Protein AF-A0A1I8CA38-F1 (afdb_monomer)

Foldseek 3Di:
DDDDPLRVVVVPQPPDLPPDLALVVLLVQLCCCLCPVVVDDPVPDDLQSSLVSNVVSLVVSVVSVVVVVVSVCVVVVDDDDDDDDQAAFPFQDNVVSCVVSVNVVSNQVSQVVVVHHVVSSSVSDDGPPRDDDDVNVVVVVPDD

Mean predicted aligned error: 10.56 Å

pLDDT: mean 76.64, std 16.86, range [32.19, 93.69]

Radius of gyration: 18.25 Å; Cα contacts (8 Å, |Δi|>4): 114; chains: 1; bounding box: 44×50×43 Å

Structure (mmCIF, N/CA/C/O backbone):
data_AF-A0A1I8CA38-F1
#
_entry.id   AF-A0A1I8CA38-F1
#
loop_
_atom_site.group_PDB
_atom_site.id
_atom_site.type_symbol
_atom_site.label_atom_id
_atom_site.label_alt_id
_atom_site.label_comp_id
_atom_site.label_asym_id
_atom_site.label_entity_id
_atom_site.label_seq_id
_atom_site.pdbx_PDB_ins_code
_atom_site.Cartn_x
_atom_site.Cartn_y
_atom_site.Cartn_z
_atom_site.occupancy
_atom_site.B_iso_or_equiv
_atom_site.auth_seq_id
_atom_site.auth_comp_id
_atom_site.auth_asym_id
_atom_site.auth_atom_id
_atom_site.pdbx_PDB_model_num
ATOM 1 N N . MET A 1 1 ? -28.090 -24.564 15.818 1.00 45.59 1 MET A N 1
ATOM 2 C CA . MET A 1 1 ? -28.044 -23.295 16.574 1.00 45.59 1 MET A CA 1
ATOM 3 C C . MET A 1 1 ? -27.679 -22.211 15.570 1.00 45.59 1 MET A C 1
ATOM 5 O O . MET A 1 1 ? -26.607 -22.306 14.987 1.00 45.59 1 MET A O 1
ATOM 9 N N . MET A 1 2 ? -28.601 -21.305 15.222 1.00 49.69 2 MET A N 1
ATOM 10 C CA . MET A 1 2 ? -28.280 -20.214 14.291 1.00 49.69 2 MET A CA 1
ATOM 11 C C . MET A 1 2 ? -27.305 -19.266 14.991 1.00 49.69 2 MET A C 1
ATOM 13 O O . MET A 1 2 ? -27.633 -18.750 16.056 1.00 49.69 2 MET A O 1
ATOM 17 N N . LEU A 1 3 ? -26.118 -19.076 14.410 1.00 51.81 3 LEU A N 1
ATOM 18 C CA . LEU A 1 3 ? -25.152 -18.072 14.862 1.00 51.81 3 LEU A CA 1
ATOM 19 C C . LEU A 1 3 ? -25.834 -16.703 14.894 1.00 51.81 3 LEU A C 1
ATOM 21 O O . LEU A 1 3 ? -26.529 -16.339 13.937 1.00 51.81 3 LEU A O 1
ATOM 25 N N . SER A 1 4 ? -25.634 -15.956 15.977 1.00 69.19 4 SER A N 1
ATOM 26 C CA . SER A 1 4 ? -26.123 -14.581 16.063 1.00 69.19 4 SER A CA 1
ATOM 27 C C . SER A 1 4 ? -25.482 -13.733 14.955 1.00 69.19 4 SER A C 1
ATOM 29 O O . SER A 1 4 ? -24.348 -13.985 14.539 1.00 69.19 4 SER A O 1
ATOM 31 N N . ASP A 1 5 ? -26.176 -12.711 14.447 1.00 65.19 5 ASP A N 1
ATOM 32 C CA . ASP A 1 5 ? -25.632 -11.873 13.361 1.00 65.19 5 ASP A CA 1
ATOM 33 C C . ASP A 1 5 ? -24.327 -11.157 13.755 1.00 65.19 5 ASP A C 1
ATOM 35 O O . ASP A 1 5 ? -23.511 -10.814 12.899 1.00 65.19 5 ASP A O 1
ATOM 39 N N . HIS A 1 6 ? -24.091 -10.999 15.059 1.00 59.59 6 HIS A N 1
ATOM 40 C CA . HIS A 1 6 ? -22.835 -10.523 15.624 1.00 59.59 6 HIS A CA 1
ATOM 41 C C . HIS A 1 6 ? -21.683 -11.533 15.446 1.00 59.59 6 HIS A C 1
ATOM 43 O O . HIS A 1 6 ? -20.580 -11.151 15.058 1.00 59.59 6 HIS A O 1
ATOM 49 N N . GLU A 1 7 ? -21.936 -12.827 15.656 1.00 57.97 7 GLU A N 1
ATOM 50 C CA . GLU A 1 7 ? -20.941 -13.892 15.461 1.00 57.97 7 GLU A CA 1
ATOM 51 C C . GLU A 1 7 ? -20.610 -14.117 13.981 1.00 57.97 7 GLU A C 1
ATOM 53 O O . GLU A 1 7 ? -19.447 -14.332 13.643 1.00 57.97 7 GLU A O 1
ATOM 58 N N . LYS A 1 8 ? -21.592 -13.971 13.080 1.00 61.06 8 LYS A N 1
ATOM 59 C CA . LYS A 1 8 ? -21.358 -14.051 11.626 1.00 61.06 8 LYS A CA 1
ATOM 60 C C . LYS A 1 8 ? -20.410 -12.954 11.123 1.00 61.06 8 LYS A C 1
ATOM 62 O O . LYS A 1 8 ? -19.576 -13.209 10.261 1.00 61.06 8 LYS A O 1
ATOM 67 N N . ARG A 1 9 ? -20.502 -11.731 11.667 1.00 60.03 9 ARG A N 1
ATOM 68 C CA . ARG A 1 9 ? -19.648 -10.591 11.267 1.00 60.03 9 ARG A CA 1
ATOM 69 C C . ARG A 1 9 ? -18.198 -10.740 11.733 1.00 60.03 9 ARG A C 1
ATOM 71 O O . ARG A 1 9 ? -17.287 -10.367 10.998 1.00 60.03 9 ARG A O 1
ATOM 78 N N . LYS A 1 10 ? -17.971 -11.340 12.909 1.00 54.59 10 LYS A N 1
ATOM 79 C CA . LYS A 1 10 ? -16.621 -11.642 13.426 1.00 54.59 10 LYS A CA 1
ATOM 80 C C . LYS A 1 10 ? -15.863 -12.670 12.582 1.00 54.59 10 LYS A C 1
ATOM 82 O O . LYS A 1 10 ? -14.642 -12.727 12.659 1.00 54.59 10 LYS A O 1
ATOM 87 N N . GLN A 1 11 ? -16.571 -13.450 11.766 1.00 52.75 11 GLN A N 1
ATOM 88 C CA . GLN A 1 11 ? -15.996 -14.517 10.947 1.00 52.75 11 GLN A CA 1
ATOM 89 C C . GLN A 1 11 ? -15.303 -14.011 9.667 1.00 52.75 11 GLN A C 1
ATOM 91 O O . GLN A 1 11 ? -14.500 -14.734 9.088 1.00 52.75 11 GLN A O 1
ATOM 96 N N . ILE A 1 12 ? -15.593 -12.777 9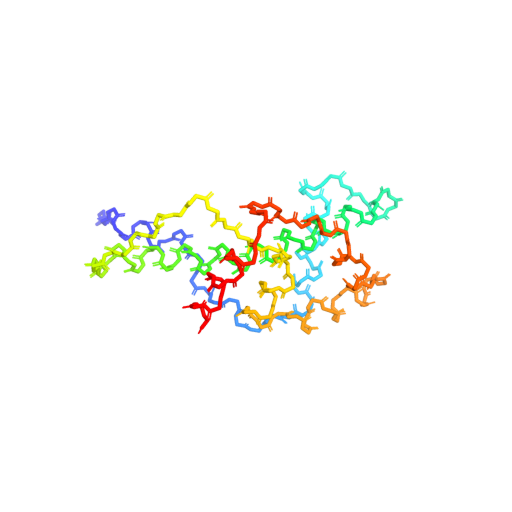.232 1.00 55.53 12 ILE A N 1
ATOM 97 C CA . ILE A 1 12 ? -15.043 -12.184 7.996 1.00 55.53 12 ILE A CA 1
ATOM 98 C C . ILE A 1 12 ? -13.730 -11.431 8.271 1.00 55.53 12 ILE A C 1
ATOM 100 O O . ILE A 1 12 ? -12.934 -11.207 7.358 1.00 55.53 12 ILE A O 1
ATOM 104 N N . SER A 1 13 ? -13.467 -11.040 9.523 1.00 53.53 13 SER A N 1
ATOM 105 C CA . SER A 1 13 ? -12.216 -10.368 9.863 1.00 53.53 13 SER A CA 1
ATOM 106 C C . SER A 1 13 ? -11.081 -11.388 9.948 1.00 53.53 13 SER A C 1
ATOM 108 O O . SER A 1 13 ? -11.110 -12.335 10.739 1.00 53.53 13 SER A O 1
ATOM 110 N N . VAL A 1 14 ? -10.057 -11.190 9.113 1.00 55.62 14 VAL A N 1
ATOM 111 C CA . VAL A 1 14 ? -8.812 -11.965 9.158 1.00 55.62 14 VAL A CA 1
ATOM 112 C C . VAL A 1 14 ? -8.289 -11.889 10.594 1.00 55.62 14 VAL A C 1
ATOM 114 O O . VAL A 1 14 ? -7.990 -10.794 11.065 1.00 55.62 14 VAL A O 1
ATOM 117 N N . HIS A 1 15 ? -8.257 -13.014 11.319 1.00 46.00 15 HIS A N 1
ATOM 118 C CA . HIS A 1 15 ? -7.937 -13.070 12.757 1.00 46.00 15 HIS A CA 1
ATOM 119 C C . HI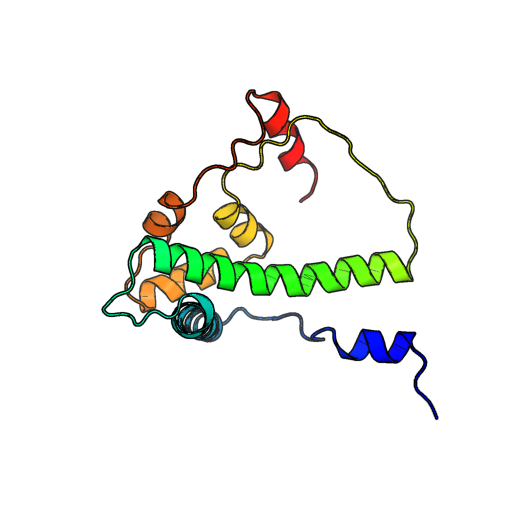S A 1 15 ? -6.432 -13.009 13.057 1.00 46.00 15 HIS A C 1
ATOM 121 O O . HIS A 1 15 ? -6.042 -12.671 14.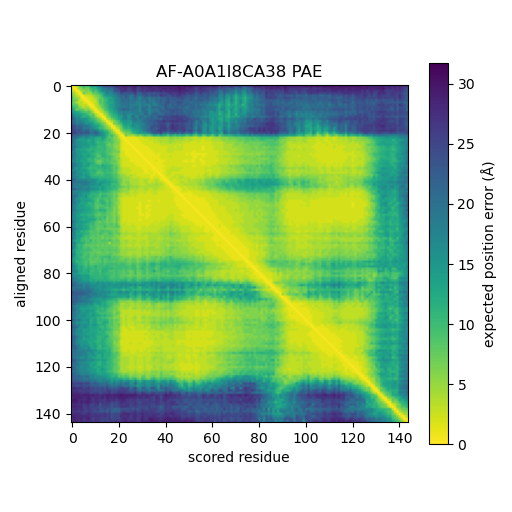173 1.00 46.00 15 HIS A O 1
ATOM 127 N N . GLY A 1 16 ? -5.570 -13.197 12.059 1.00 44.84 16 GLY A N 1
ATOM 128 C CA . GLY A 1 16 ? -4.133 -12.965 12.203 1.00 44.84 16 GLY A CA 1
ATOM 129 C C . GLY A 1 16 ? -3.806 -11.479 12.104 1.00 44.84 16 GLY A C 1
ATOM 130 O O . GLY A 1 16 ? -4.118 -10.847 11.097 1.00 44.84 16 GLY A O 1
ATOM 131 N N . ILE A 1 17 ? -3.185 -10.901 13.139 1.00 48.34 17 ILE A N 1
ATOM 132 C CA . ILE A 1 17 ? -2.225 -9.828 12.850 1.00 48.34 17 ILE A CA 1
ATOM 133 C C . ILE A 1 17 ? -1.220 -10.510 11.918 1.00 48.34 17 ILE A C 1
ATOM 135 O O . ILE A 1 17 ? -0.830 -11.643 12.203 1.00 48.34 17 ILE A O 1
ATOM 139 N N . ALA A 1 18 ? -0.877 -9.908 10.780 1.00 48.81 18 ALA A N 1
ATOM 140 C CA . ALA A 1 18 ? 0.268 -10.371 10.004 1.00 48.81 18 ALA A CA 1
ATOM 141 C C . ALA A 1 18 ? 1.521 -10.090 10.851 1.00 48.81 18 ALA A C 1
ATOM 143 O O . ALA A 1 18 ? 2.205 -9.089 10.680 1.00 48.81 18 ALA A O 1
ATOM 144 N N . GLU A 1 19 ? 1.705 -10.908 11.883 1.00 49.34 19 GLU A N 1
ATOM 145 C CA . GLU A 1 19 ? 2.859 -10.954 12.751 1.00 49.34 19 GLU A CA 1
ATOM 146 C C . GLU A 1 19 ? 3.977 -11.544 11.908 1.00 49.34 19 GLU A C 1
ATOM 148 O O . GLU A 1 19 ? 3.860 -12.652 11.387 1.00 49.34 19 GLU A O 1
ATOM 153 N N . VAL A 1 20 ? 5.046 -10.766 11.771 1.00 49.81 20 VAL A N 1
ATOM 154 C CA . VAL A 1 20 ? 6.208 -11.027 10.922 1.00 49.81 20 VAL A CA 1
ATOM 155 C C . VAL A 1 20 ? 5.920 -10.750 9.449 1.00 49.81 20 VAL A C 1
ATOM 157 O O . VAL A 1 20 ? 5.551 -11.620 8.658 1.00 49.81 20 VAL A O 1
ATOM 160 N N . GLU A 1 21 ? 6.136 -9.499 9.061 1.00 61.97 21 GLU A N 1
ATOM 161 C CA . GLU A 1 21 ? 6.217 -9.108 7.660 1.00 61.97 21 GLU A CA 1
ATOM 162 C C . GLU A 1 21 ? 7.445 -9.740 7.030 1.00 61.97 21 GLU A C 1
ATOM 164 O O . GLU A 1 21 ? 8.556 -9.223 7.020 1.00 61.97 21 GLU A O 1
ATOM 169 N N . ASN A 1 22 ? 7.222 -10.949 6.542 1.00 76.62 22 ASN A N 1
ATOM 170 C CA . ASN A 1 22 ? 8.192 -11.666 5.764 1.00 76.62 22 ASN A CA 1
ATOM 171 C C . ASN A 1 22 ? 8.315 -10.955 4.414 1.00 76.62 22 ASN A C 1
ATOM 173 O O . ASN A 1 22 ? 7.329 -10.820 3.685 1.00 76.62 22 ASN A O 1
ATOM 177 N N . VAL A 1 23 ? 9.535 -10.558 4.072 1.00 85.50 23 VAL A N 1
ATOM 178 C CA . VAL A 1 23 ? 9.929 -9.985 2.776 1.00 85.50 23 VAL A CA 1
ATOM 179 C C . VAL A 1 23 ? 9.319 -10.775 1.611 1.00 85.50 23 VAL A C 1
ATOM 181 O O . VAL A 1 23 ? 8.821 -10.208 0.640 1.00 85.50 23 VAL A O 1
ATOM 184 N N . THR A 1 24 ? 9.242 -12.101 1.744 1.00 88.50 24 THR A N 1
ATOM 185 C CA . THR A 1 24 ? 8.614 -12.997 0.760 1.00 88.50 24 THR A CA 1
ATOM 186 C C . THR A 1 24 ? 7.127 -12.699 0.545 1.00 88.50 24 THR A C 1
ATOM 188 O O . THR A 1 24 ? 6.654 -12.675 -0.592 1.00 88.50 24 THR A O 1
ATOM 191 N N . ASN A 1 25 ? 6.376 -12.441 1.617 1.00 88.19 25 ASN A N 1
ATOM 192 C CA . ASN A 1 25 ? 4.946 -12.139 1.539 1.00 88.19 25 ASN A CA 1
ATOM 193 C C . ASN A 1 25 ? 4.696 -10.773 0.900 1.00 88.19 25 ASN A C 1
ATOM 195 O O . ASN A 1 25 ? 3.756 -10.638 0.113 1.00 88.19 25 ASN A O 1
ATOM 199 N N . ILE A 1 26 ? 5.552 -9.789 1.192 1.00 88.75 26 ILE A N 1
ATOM 200 C CA . ILE A 1 26 ? 5.493 -8.467 0.559 1.00 88.75 26 ILE A CA 1
ATOM 201 C C . ILE A 1 26 ? 5.754 -8.605 -0.940 1.00 88.75 26 ILE A C 1
ATOM 203 O O . ILE A 1 26 ? 4.943 -8.142 -1.735 1.00 88.75 26 ILE A O 1
ATOM 207 N N . LYS A 1 27 ? 6.802 -9.332 -1.350 1.00 91.12 27 LYS A N 1
ATOM 208 C CA . LYS A 1 27 ? 7.094 -9.595 -2.773 1.00 91.12 27 LYS A CA 1
ATOM 209 C C . LYS A 1 27 ? 5.929 -10.279 -3.486 1.00 91.12 27 LYS A C 1
ATOM 211 O O . LYS A 1 27 ? 5.566 -9.893 -4.596 1.00 91.12 27 LYS A O 1
ATOM 216 N N . ASN A 1 28 ? 5.329 -11.286 -2.854 1.00 91.50 28 ASN A N 1
ATOM 217 C CA . ASN A 1 28 ? 4.181 -11.993 -3.418 1.00 91.50 28 ASN A CA 1
ATOM 218 C C . ASN A 1 28 ? 2.968 -11.069 -3.569 1.00 91.50 28 ASN A C 1
ATOM 220 O O . ASN A 1 28 ? 2.326 -11.074 -4.616 1.00 91.50 28 ASN A O 1
ATOM 224 N N . SER A 1 29 ? 2.678 -10.252 -2.556 1.00 91.12 29 SER A N 1
ATOM 225 C CA . SER A 1 29 ? 1.565 -9.295 -2.583 1.00 91.12 29 SER A CA 1
ATOM 226 C C . SER A 1 29 ? 1.796 -8.195 -3.618 1.00 91.12 29 SER A C 1
ATOM 228 O O . SER A 1 29 ? 0.894 -7.898 -4.398 1.00 91.12 29 SER A O 1
ATOM 230 N N . PHE A 1 30 ? 3.021 -7.681 -3.716 1.00 92.50 30 PHE A N 1
ATOM 231 C CA . PHE A 1 30 ? 3.430 -6.708 -4.723 1.00 92.50 30 PHE A CA 1
ATOM 232 C C . PHE A 1 30 ? 3.219 -7.242 -6.143 1.00 92.50 30 PHE A C 1
ATOM 234 O O . PHE A 1 30 ? 2.514 -6.626 -6.942 1.00 92.50 30 PHE A O 1
ATOM 241 N N . ASN A 1 31 ? 3.745 -8.435 -6.441 1.00 92.56 31 ASN A N 1
ATOM 242 C CA . ASN A 1 31 ? 3.557 -9.076 -7.744 1.00 92.56 31 ASN A CA 1
ATOM 243 C C . ASN A 1 31 ? 2.077 -9.377 -8.023 1.00 92.56 31 ASN A C 1
ATOM 245 O O . ASN A 1 31 ? 1.613 -9.218 -9.151 1.00 92.56 31 ASN A O 1
ATOM 249 N N . ARG A 1 32 ? 1.315 -9.768 -6.993 1.00 92.88 32 ARG A N 1
ATOM 250 C CA . ARG A 1 32 ? -0.132 -9.982 -7.094 1.00 92.88 32 ARG A CA 1
ATOM 251 C C . ARG A 1 32 ? -0.853 -8.691 -7.481 1.00 92.88 32 ARG A C 1
ATOM 253 O O . ARG A 1 32 ? -1.698 -8.735 -8.367 1.00 92.88 32 ARG A O 1
ATOM 260 N N . HIS A 1 33 ? -0.532 -7.553 -6.871 1.00 93.69 33 HIS A N 1
ATOM 261 C CA . HIS A 1 33 ? -1.155 -6.274 -7.222 1.00 93.69 33 HIS A CA 1
ATOM 262 C C . HIS A 1 33 ? -0.722 -5.770 -8.596 1.00 93.69 33 HIS A C 1
ATOM 264 O O . HIS A 1 33 ? -1.567 -5.303 -9.359 1.00 93.69 33 HIS A O 1
ATOM 270 N N . LEU A 1 34 ? 0.549 -5.938 -8.961 1.00 92.88 34 LEU A N 1
ATOM 271 C CA . LEU A 1 34 ? 1.019 -5.608 -10.303 1.00 92.88 34 LEU A CA 1
ATOM 272 C C . LEU A 1 34 ? 0.241 -6.395 -11.374 1.00 92.88 34 LEU A C 1
ATOM 274 O O . LEU A 1 34 ? -0.232 -5.823 -12.354 1.00 92.88 34 LEU A O 1
ATOM 278 N N . HIS A 1 35 ? 0.026 -7.690 -11.138 1.00 91.88 35 HIS A N 1
ATOM 279 C CA . HIS A 1 35 ? -0.640 -8.562 -12.096 1.00 91.88 35 HIS A CA 1
ATOM 280 C C . HIS A 1 35 ? -2.170 -8.429 -12.097 1.00 91.88 35 HIS A C 1
ATOM 282 O O . HIS A 1 35 ? -2.772 -8.272 -13.153 1.00 91.88 35 HIS A O 1
ATOM 288 N N . PHE A 1 36 ? -2.820 -8.480 -10.932 1.00 92.00 36 PHE A N 1
ATOM 289 C CA . PHE A 1 36 ? -4.285 -8.531 -10.839 1.00 92.00 36 PHE A CA 1
ATOM 290 C C . PHE A 1 36 ? -4.944 -7.167 -10.656 1.00 92.00 36 PHE A C 1
ATOM 292 O O . PHE A 1 36 ? -6.085 -6.992 -11.073 1.00 92.00 36 PHE A O 1
ATOM 299 N N . SER A 1 37 ? -4.271 -6.211 -10.010 1.00 91.19 37 SER A N 1
ATOM 300 C CA . SER A 1 37 ? -4.842 -4.877 -9.777 1.00 91.19 37 SER A CA 1
ATOM 301 C C . SER A 1 37 ? -4.484 -3.906 -10.896 1.00 91.19 37 SER A C 1
ATOM 303 O O . SER A 1 37 ? -5.344 -3.149 -11.330 1.00 91.19 37 SER A O 1
ATOM 305 N N . LEU A 1 38 ? -3.240 -3.944 -11.379 1.00 92.00 38 LEU A N 1
ATOM 306 C CA . LEU A 1 38 ? -2.767 -3.050 -12.440 1.00 92.00 38 LEU A CA 1
ATOM 307 C C . LEU A 1 38 ? -2.819 -3.680 -13.833 1.00 92.00 38 LEU A C 1
ATOM 309 O O . LEU A 1 38 ? -2.764 -2.953 -14.822 1.00 92.00 38 LEU A O 1
ATOM 313 N N . ILE A 1 39 ? -2.985 -5.006 -13.923 1.00 93.62 39 ILE A N 1
ATOM 314 C CA . ILE A 1 39 ? -3.054 -5.740 -15.197 1.00 93.62 39 ILE A CA 1
ATOM 315 C C . ILE A 1 39 ? -1.774 -5.491 -16.010 1.00 93.62 39 ILE A C 1
ATOM 317 O O . ILE A 1 39 ? -1.795 -5.169 -17.200 1.00 93.62 39 ILE A O 1
ATOM 321 N N . LYS A 1 40 ? -0.630 -5.589 -15.326 1.00 90.38 40 LYS A N 1
ATOM 322 C CA . LYS A 1 40 ? 0.698 -5.389 -15.902 1.00 90.38 40 LYS A CA 1
ATOM 323 C C . LYS A 1 40 ? 1.569 -6.607 -15.657 1.00 90.38 40 LYS A C 1
ATOM 325 O O . LYS A 1 40 ? 1.524 -7.242 -14.603 1.00 90.38 40 LYS A O 1
ATOM 330 N N . ASP A 1 41 ? 2.398 -6.912 -16.641 1.00 88.50 41 ASP A N 1
ATOM 331 C CA . ASP A 1 41 ? 3.571 -7.749 -16.458 1.00 88.50 41 ASP A CA 1
ATOM 332 C C . ASP A 1 41 ? 4.821 -6.875 -16.296 1.00 88.50 41 ASP A C 1
ATOM 334 O O . ASP A 1 41 ? 4.829 -5.681 -16.603 1.00 88.50 41 ASP A O 1
ATOM 338 N N . ARG A 1 42 ? 5.900 -7.485 -15.811 1.00 85.38 42 ARG A N 1
ATOM 339 C CA . ARG A 1 42 ? 7.150 -6.784 -15.503 1.00 85.38 42 ARG A CA 1
ATOM 340 C C . ARG A 1 42 ? 7.826 -6.166 -16.737 1.00 85.38 42 ARG A C 1
ATOM 342 O O . ARG A 1 42 ? 8.644 -5.271 -16.568 1.00 85.38 42 ARG A O 1
ATOM 349 N N . ASN A 1 43 ? 7.495 -6.598 -17.958 1.00 85.62 43 ASN A N 1
ATOM 350 C CA . ASN A 1 43 ? 8.101 -6.048 -19.175 1.00 85.62 43 ASN A CA 1
ATOM 351 C C . ASN A 1 43 ? 7.447 -4.732 -19.617 1.00 85.62 43 ASN A C 1
ATOM 353 O O . ASN A 1 43 ? 8.099 -3.919 -20.265 1.00 85.62 43 ASN A O 1
ATOM 357 N N . VAL A 1 44 ? 6.169 -4.519 -19.284 1.00 90.94 44 VAL A N 1
ATOM 358 C CA . VAL A 1 44 ? 5.396 -3.323 -19.678 1.00 90.94 44 VAL A CA 1
ATOM 359 C C . VAL A 1 44 ? 5.101 -2.378 -18.511 1.00 90.94 44 VAL A C 1
ATOM 361 O O . VAL A 1 44 ? 4.517 -1.313 -18.717 1.00 90.94 44 VAL A O 1
ATOM 364 N N . ALA A 1 45 ? 5.444 -2.781 -17.287 1.00 90.62 45 ALA A N 1
ATOM 365 C CA . ALA A 1 45 ? 5.220 -1.993 -16.086 1.00 90.62 45 ALA A CA 1
ATOM 366 C C . ALA A 1 45 ? 6.118 -0.748 -16.061 1.00 90.62 45 ALA A C 1
ATOM 368 O O . ALA A 1 45 ? 7.337 -0.821 -16.222 1.00 90.62 45 ALA A O 1
ATOM 369 N N . THR A 1 46 ? 5.492 0.402 -15.837 1.00 91.12 46 THR A N 1
ATOM 370 C CA . THR A 1 46 ? 6.167 1.691 -15.674 1.00 91.12 46 THR A CA 1
ATOM 371 C C . THR A 1 46 ? 6.533 1.937 -14.202 1.00 91.12 46 THR A C 1
ATOM 373 O O . THR A 1 46 ? 5.949 1.313 -13.313 1.00 91.12 46 THR A O 1
ATOM 376 N N . PRO A 1 47 ? 7.436 2.889 -13.894 1.00 88.94 47 PRO A N 1
ATOM 377 C CA . PRO A 1 47 ? 7.735 3.274 -12.508 1.00 88.94 47 PRO A CA 1
ATOM 378 C C . PRO A 1 47 ? 6.491 3.661 -11.694 1.00 88.94 47 PRO A C 1
ATOM 380 O O . PRO A 1 47 ? 6.362 3.297 -10.527 1.00 88.94 47 PRO A O 1
ATOM 383 N N . ARG A 1 48 ? 5.516 4.320 -12.335 1.00 88.56 48 ARG A N 1
ATOM 384 C CA . ARG A 1 48 ? 4.233 4.667 -11.710 1.00 88.56 48 ARG A CA 1
ATOM 385 C C . ARG A 1 48 ? 3.399 3.426 -11.368 1.00 88.56 48 ARG A C 1
ATOM 387 O O . ARG A 1 48 ? 2.751 3.404 -10.325 1.00 88.56 48 ARG A O 1
ATOM 394 N N . ASP A 1 49 ? 3.434 2.387 -12.203 1.00 91.94 49 ASP A N 1
ATOM 395 C CA . ASP A 1 49 ? 2.758 1.116 -11.908 1.00 91.94 49 ASP A CA 1
ATOM 396 C C . ASP A 1 49 ? 3.397 0.429 -10.690 1.00 91.94 49 ASP A C 1
ATOM 398 O O . ASP A 1 49 ? 2.691 -0.052 -9.805 1.00 91.94 49 ASP A O 1
ATOM 402 N N . TYR A 1 50 ? 4.729 0.437 -10.587 1.00 92.69 50 TYR A N 1
ATOM 403 C CA . TYR A 1 50 ? 5.421 -0.100 -9.412 1.00 92.69 50 TYR A CA 1
ATOM 404 C C . TYR A 1 50 ? 5.082 0.668 -8.131 1.00 92.69 50 TYR A C 1
ATOM 406 O O . TYR A 1 50 ? 4.837 0.043 -7.098 1.00 92.69 50 TYR A O 1
ATOM 414 N N . TYR A 1 51 ? 4.972 1.997 -8.203 1.00 92.19 51 TYR A N 1
ATOM 415 C CA . TYR A 1 51 ? 4.493 2.808 -7.083 1.00 92.19 51 TYR A CA 1
ATO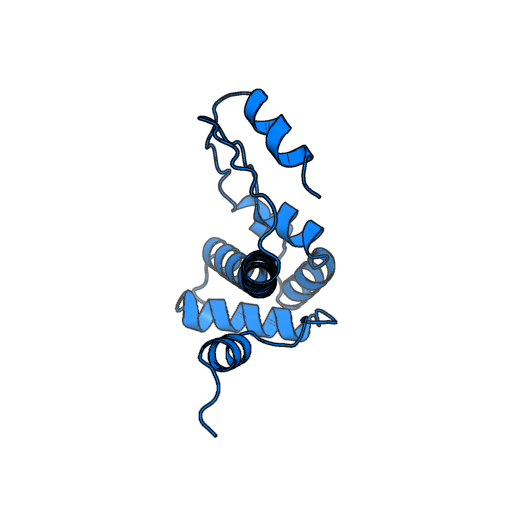M 416 C C . TYR A 1 51 ? 3.083 2.384 -6.640 1.00 92.19 51 TYR A C 1
ATOM 418 O O . TYR A 1 51 ? 2.862 2.109 -5.460 1.00 92.19 51 TYR A O 1
ATOM 426 N N . PHE A 1 52 ? 2.132 2.251 -7.572 1.00 92.00 52 PHE A N 1
ATOM 427 C CA . PHE A 1 52 ? 0.774 1.827 -7.219 1.00 92.00 52 PHE A CA 1
ATOM 428 C C . PHE A 1 52 ? 0.727 0.399 -6.662 1.00 92.00 52 PHE A C 1
ATOM 430 O O . PHE A 1 52 ? -0.025 0.137 -5.721 1.00 92.00 52 PHE A O 1
ATOM 437 N N . ALA A 1 53 ? 1.541 -0.522 -7.184 1.00 93.06 53 ALA A N 1
ATOM 438 C CA . ALA A 1 53 ? 1.634 -1.883 -6.659 1.00 93.06 53 ALA A CA 1
ATOM 439 C C . ALA A 1 53 ? 2.138 -1.900 -5.204 1.00 93.06 53 ALA A C 1
ATOM 441 O O . ALA A 1 53 ? 1.588 -2.621 -4.363 1.00 93.06 53 ALA A O 1
ATOM 442 N N . LEU A 1 54 ? 3.132 -1.064 -4.884 1.00 91.06 54 LEU A N 1
ATOM 443 C CA . LEU A 1 54 ? 3.617 -0.870 -3.518 1.00 91.06 54 LEU A CA 1
ATOM 444 C C . LEU A 1 54 ? 2.534 -0.253 -2.625 1.00 91.06 54 LEU A C 1
ATOM 446 O O . LEU A 1 54 ? 2.257 -0.778 -1.546 1.00 91.06 54 LEU A O 1
ATOM 450 N N . ALA A 1 55 ? 1.869 0.805 -3.092 1.00 91.25 55 ALA A N 1
ATOM 451 C CA . ALA A 1 55 ? 0.811 1.479 -2.348 1.00 91.25 55 ALA A CA 1
ATOM 452 C C . ALA A 1 55 ? -0.357 0.536 -2.013 1.00 91.25 55 ALA A C 1
ATOM 454 O O . ALA A 1 55 ? -0.846 0.538 -0.882 1.00 91.25 55 ALA A O 1
ATOM 455 N N . TYR A 1 56 ? -0.779 -0.319 -2.952 1.00 91.44 56 TYR A N 1
ATOM 456 C CA . TYR A 1 56 ? -1.801 -1.335 -2.682 1.00 91.44 56 TYR A CA 1
ATOM 457 C C . TYR A 1 56 ? -1.334 -2.389 -1.685 1.00 91.44 56 TYR A C 1
ATOM 459 O O . TYR A 1 56 ? -2.095 -2.750 -0.789 1.00 91.44 56 TYR A O 1
ATOM 467 N N . THR A 1 57 ? -0.075 -2.815 -1.783 1.00 90.38 57 THR A N 1
ATOM 468 C CA . THR A 1 57 ? 0.502 -3.766 -0.830 1.00 90.38 57 THR A CA 1
ATOM 469 C C . THR A 1 57 ? 0.461 -3.198 0.587 1.00 90.38 57 THR A C 1
ATOM 471 O O . THR A 1 57 ? -0.109 -3.821 1.477 1.00 90.38 57 THR A O 1
ATOM 474 N N . VAL A 1 58 ? 0.961 -1.976 0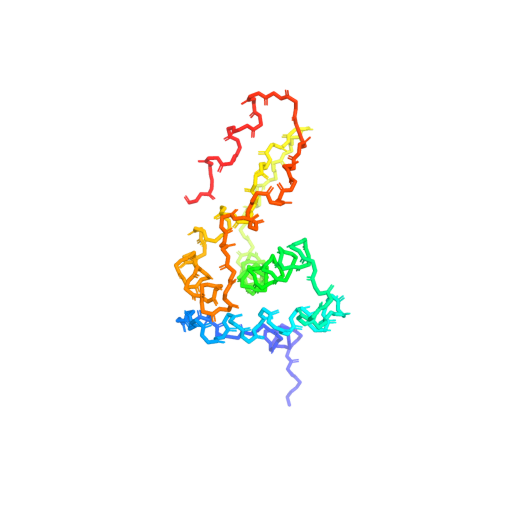.798 1.00 88.69 58 VAL A N 1
ATOM 475 C CA . VAL A 1 58 ? 0.941 -1.311 2.115 1.00 88.69 58 VAL A CA 1
ATOM 476 C C . VAL A 1 58 ? -0.495 -1.071 2.603 1.00 88.69 58 VAL A C 1
ATOM 478 O O . VAL A 1 58 ? -0.799 -1.257 3.786 1.00 88.69 58 VAL A O 1
ATOM 481 N N . ARG A 1 59 ? -1.415 -0.712 1.700 1.00 88.19 59 ARG A N 1
ATOM 482 C CA . ARG A 1 59 ? -2.833 -0.510 2.023 1.00 88.19 59 ARG A CA 1
ATOM 483 C C . ARG A 1 59 ? -3.487 -1.769 2.592 1.00 88.19 59 ARG A C 1
ATOM 485 O O . ARG A 1 59 ? -4.253 -1.643 3.547 1.00 88.19 59 ARG A O 1
ATOM 492 N N . ASP A 1 60 ? -3.202 -2.957 2.066 1.00 86.69 60 ASP A N 1
ATOM 493 C CA . ASP A 1 60 ? -3.783 -4.214 2.568 1.00 86.69 60 ASP A CA 1
ATOM 494 C C . ASP A 1 60 ? -3.456 -4.441 4.063 1.00 86.69 60 ASP A C 1
ATOM 496 O O . ASP A 1 60 ? -4.320 -4.859 4.852 1.00 86.69 60 ASP A O 1
ATOM 500 N N . HIS A 1 61 ? -2.244 -4.066 4.492 1.00 83.25 61 HIS A N 1
ATOM 501 C CA . HIS A 1 61 ? -1.828 -4.116 5.901 1.00 83.25 61 HIS A CA 1
ATOM 502 C C . HIS A 1 61 ? -2.583 -3.107 6.781 1.00 83.25 61 HIS A C 1
ATOM 504 O O . HIS A 1 61 ? -2.863 -3.388 7.954 1.00 83.25 61 HIS A O 1
ATOM 510 N N . LEU A 1 62 ? -2.937 -1.942 6.231 1.00 84.00 62 LEU A N 1
ATOM 511 C CA . LEU A 1 62 ? -3.722 -0.922 6.926 1.00 84.00 62 LEU A CA 1
ATOM 512 C C . LEU A 1 62 ? -5.194 -1.330 7.041 1.00 84.00 62 LEU A C 1
ATOM 514 O O . LEU A 1 62 ? -5.767 -1.249 8.128 1.00 84.00 62 LEU A O 1
ATOM 518 N N . VAL A 1 63 ? -5.803 -1.810 5.953 1.00 84.75 63 VAL A N 1
ATOM 519 C CA . VAL A 1 63 ? -7.225 -2.203 5.899 1.00 84.75 63 VAL A CA 1
ATOM 520 C C . VAL A 1 63 ? -7.539 -3.261 6.956 1.00 84.75 63 VAL A C 1
ATOM 522 O O . VAL A 1 63 ? -8.536 -3.151 7.673 1.00 84.75 63 VAL A O 1
ATOM 525 N N . SER A 1 64 ? -6.647 -4.239 7.114 1.00 78.88 64 SER A N 1
ATOM 526 C CA . SER A 1 64 ? -6.794 -5.306 8.108 1.00 78.88 64 SER A CA 1
ATOM 527 C C . SER A 1 64 ? -6.877 -4.768 9.543 1.00 78.88 64 SER A C 1
ATOM 529 O O . SER A 1 64 ? -7.709 -5.219 10.335 1.00 78.88 64 SER A O 1
ATOM 531 N N . ARG A 1 65 ? -6.053 -3.768 9.886 1.00 81.69 65 ARG A N 1
ATOM 532 C CA . ARG A 1 65 ? -6.075 -3.109 11.202 1.00 81.69 65 ARG A CA 1
ATOM 533 C C . ARG A 1 65 ? -7.283 -2.179 11.342 1.00 81.69 65 ARG A C 1
ATOM 535 O O . ARG A 1 65 ? -7.948 -2.195 12.375 1.00 81.69 65 ARG A O 1
ATOM 542 N N . TRP A 1 66 ? -7.619 -1.433 10.291 1.00 82.25 66 TRP A N 1
ATOM 543 C CA . TRP A 1 66 ? -8.725 -0.476 10.300 1.00 82.25 66 TRP A CA 1
ATOM 544 C C . TRP A 1 66 ? -10.078 -1.145 10.573 1.00 82.25 66 TRP A C 1
ATOM 546 O O . TRP A 1 66 ? -10.823 -0.681 11.440 1.00 82.25 66 TRP A O 1
ATOM 556 N N . ILE A 1 67 ? -10.369 -2.274 9.918 1.00 82.31 67 ILE A N 1
ATOM 557 C CA . ILE A 1 67 ? -11.615 -3.028 10.138 1.00 82.31 67 ILE A CA 1
ATOM 558 C C . ILE A 1 67 ? -11.753 -3.435 11.612 1.00 82.31 67 ILE A C 1
ATOM 560 O O . ILE A 1 67 ? -12.823 -3.286 12.202 1.00 82.31 67 ILE A O 1
ATOM 564 N N . ARG A 1 68 ? -10.665 -3.897 12.237 1.00 81.38 68 ARG A N 1
ATOM 565 C CA . ARG A 1 68 ? -10.665 -4.304 13.650 1.00 81.38 68 ARG A CA 1
ATOM 566 C C . ARG A 1 68 ? -10.902 -3.130 14.589 1.00 81.38 68 ARG A C 1
ATOM 568 O O . ARG A 1 68 ? -11.684 -3.266 15.524 1.00 81.38 68 ARG A O 1
ATOM 575 N N . THR A 1 69 ? -10.273 -1.985 14.335 1.00 83.50 69 THR A N 1
ATOM 576 C CA . THR A 1 69 ? -10.472 -0.779 15.151 1.00 83.50 69 THR A CA 1
ATOM 577 C C . THR A 1 69 ? -11.921 -0.298 15.088 1.00 83.50 69 THR A C 1
ATOM 579 O O . THR A 1 69 ? -12.515 -0.007 16.124 1.00 83.50 69 THR A O 1
ATOM 582 N N . GLN A 1 70 ? -12.531 -0.284 13.898 1.00 83.88 70 GLN A N 1
ATOM 583 C CA . GLN A 1 70 ? -13.945 0.081 13.742 1.00 83.88 70 GLN A CA 1
ATOM 584 C C . GLN A 1 70 ? -14.869 -0.901 14.467 1.00 83.88 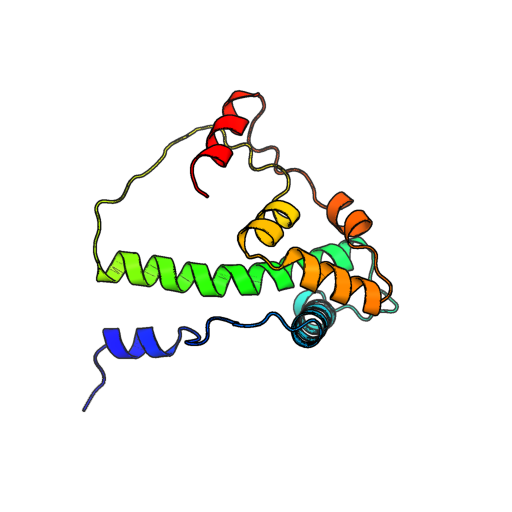70 GLN A C 1
ATOM 586 O O . GLN A 1 70 ? -15.778 -0.485 15.185 1.00 83.88 70 GLN A O 1
ATOM 591 N N . GLN A 1 71 ? -14.599 -2.200 14.337 1.00 82.12 71 GLN A N 1
ATOM 592 C CA . GLN A 1 71 ? -15.351 -3.238 15.034 1.00 82.12 71 GLN A CA 1
ATOM 593 C C . GLN A 1 71 ? -15.224 -3.100 16.561 1.00 82.12 71 GLN A C 1
ATOM 595 O O . GLN A 1 71 ? -16.217 -3.197 17.278 1.00 82.12 71 GLN A O 1
ATOM 600 N N . HIS A 1 72 ? -14.026 -2.794 17.066 1.00 84.06 72 HIS A N 1
ATOM 601 C CA . HIS A 1 72 ? -13.790 -2.551 18.487 1.00 84.06 72 HIS A CA 1
ATOM 602 C C . HIS A 1 72 ? -14.559 -1.327 19.003 1.00 84.06 72 HIS A C 1
ATOM 604 O O . HIS A 1 72 ? -15.176 -1.395 20.065 1.00 84.06 72 HIS A O 1
ATOM 610 N N . TYR A 1 73 ? -14.576 -0.225 18.246 1.00 84.69 73 TYR A N 1
ATOM 611 C CA . TYR A 1 73 ? -15.369 0.959 18.590 1.00 84.69 73 TYR A CA 1
ATOM 612 C C . TYR A 1 73 ? -16.874 0.695 18.562 1.00 84.69 73 TYR A C 1
ATOM 614 O O . TYR A 1 73 ? -17.598 1.279 19.362 1.00 84.69 73 TYR A O 1
ATOM 622 N N . TYR A 1 74 ? -17.355 -0.188 17.688 1.00 81.94 74 TYR A N 1
ATOM 623 C CA . TYR A 1 74 ? -18.754 -0.609 17.701 1.00 81.94 74 TYR A CA 1
ATOM 624 C C . TYR A 1 74 ? -19.091 -1.454 18.940 1.00 81.94 74 TYR A C 1
ATOM 626 O O . TYR A 1 74 ? -20.130 -1.250 19.555 1.00 81.94 74 TYR A O 1
ATOM 634 N N . GLU A 1 75 ? -18.208 -2.376 19.337 1.00 82.06 75 GLU A N 1
ATOM 635 C CA . GLU A 1 75 ? -18.434 -3.267 20.486 1.00 82.06 75 GLU A CA 1
ATOM 636 C C . GLU A 1 75 ? -18.309 -2.564 21.843 1.00 82.06 75 GLU A C 1
ATOM 638 O O . GLU A 1 75 ? -19.012 -2.917 22.788 1.00 82.06 75 GLU A O 1
ATOM 643 N N . LYS A 1 76 ? -17.396 -1.594 21.962 1.00 86.19 76 LYS A N 1
ATOM 644 C CA . LYS A 1 76 ? -17.155 -0.855 23.210 1.00 86.19 76 LYS A CA 1
ATOM 645 C C . LYS A 1 76 ? -18.019 0.394 23.373 1.00 86.19 76 LYS A C 1
ATOM 647 O O . LYS A 1 76 ? -18.080 0.905 24.486 1.00 86.19 76 LYS A O 1
ATOM 652 N N . ASP A 1 77 ? -18.610 0.884 22.284 1.00 87.81 77 ASP A N 1
ATOM 653 C CA . ASP A 1 77 ? -19.366 2.141 22.194 1.00 87.81 77 ASP A CA 1
ATOM 654 C C . ASP A 1 77 ? -18.757 3.317 22.996 1.00 87.81 77 ASP A C 1
ATOM 656 O O . ASP A 1 77 ? -19.404 3.909 23.863 1.00 87.81 77 ASP A O 1
ATOM 660 N N . PRO A 1 78 ? -17.474 3.666 22.769 1.00 89.81 78 PRO A N 1
ATOM 661 C CA . PRO A 1 78 ? -16.861 4.791 23.456 1.00 89.81 78 PRO A CA 1
ATOM 662 C C . PRO A 1 78 ? -17.401 6.121 22.911 1.00 89.81 78 PRO A C 1
ATOM 664 O O . PRO A 1 78 ? -17.825 6.229 21.757 1.00 89.81 78 PRO A O 1
ATOM 667 N N . LYS A 1 79 ? -17.298 7.186 23.714 1.00 89.56 79 LYS A N 1
ATOM 668 C CA . LYS A 1 79 ? -17.608 8.552 23.269 1.00 89.56 79 LYS A CA 1
ATOM 669 C C . LYS A 1 79 ? -16.766 8.913 22.036 1.00 89.56 79 LYS A C 1
ATOM 671 O O . LYS A 1 79 ? -15.539 8.910 22.097 1.00 89.56 79 LYS A O 1
ATOM 676 N N . ARG A 1 80 ? -17.428 9.252 20.926 1.00 87.69 80 ARG A N 1
ATOM 677 C CA . ARG A 1 80 ? -16.779 9.594 1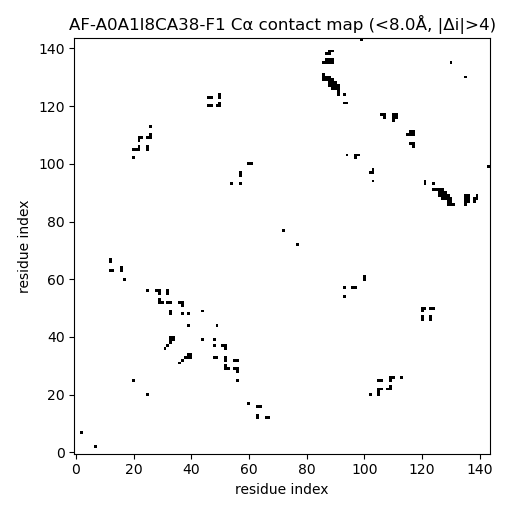9.650 1.00 87.69 80 ARG A CA 1
ATOM 678 C C . ARG A 1 80 ? -16.412 11.073 19.598 1.00 87.69 80 ARG A C 1
ATOM 680 O O . ARG A 1 80 ? -17.208 11.929 19.981 1.00 87.69 80 ARG A O 1
ATOM 687 N N . VAL A 1 81 ? -15.217 11.364 19.096 1.00 90.62 81 VAL A N 1
ATOM 688 C CA . VAL A 1 81 ? -14.742 12.727 18.841 1.00 90.62 81 VAL A CA 1
ATOM 689 C C . VAL A 1 81 ? -14.742 12.948 17.334 1.00 90.62 81 VAL A C 1
ATOM 691 O O . VAL A 1 81 ? -14.088 12.211 16.602 1.00 90.62 81 VAL A O 1
ATOM 694 N N . TYR A 1 82 ? -15.483 13.954 16.875 1.00 87.50 82 TYR A N 1
ATOM 695 C CA . TYR A 1 82 ? -15.540 14.340 15.469 1.00 87.50 82 TYR A CA 1
ATOM 696 C C . TYR A 1 82 ? -14.775 15.643 15.286 1.00 87.50 82 TYR A C 1
ATOM 698 O O . TYR A 1 82 ? -15.163 16.675 15.833 1.00 87.50 82 TYR A O 1
ATOM 706 N N . TYR A 1 83 ? -13.675 15.582 14.539 1.00 84.81 83 TYR A N 1
ATOM 707 C CA . TYR A 1 83 ? -12.889 16.758 14.198 1.00 84.81 83 TYR A CA 1
ATOM 708 C C . TYR A 1 83 ? -13.364 17.320 12.856 1.00 84.81 83 TYR A C 1
ATOM 710 O O . TYR A 1 83 ? -13.295 16.626 11.843 1.00 84.81 83 TYR A O 1
ATOM 718 N N . LEU A 1 84 ? -13.866 18.558 12.851 1.00 84.88 84 LEU A N 1
ATOM 719 C CA . LEU A 1 84 ? -14.322 19.243 11.643 1.00 84.88 84 LEU A CA 1
ATOM 720 C C . LEU A 1 84 ? -13.325 20.351 11.291 1.00 84.88 84 LEU A C 1
ATOM 722 O O . LEU A 1 84 ? -13.181 21.314 12.040 1.00 84.88 84 LEU A O 1
ATOM 726 N N . SER A 1 85 ? -12.647 20.204 10.154 1.00 77.94 85 SER A N 1
ATOM 727 C CA . SER A 1 85 ? -11.734 21.209 9.602 1.00 77.94 85 SER A CA 1
ATOM 728 C C . SER A 1 85 ? -12.018 21.411 8.118 1.00 77.94 85 SER A C 1
ATOM 730 O O . SER A 1 85 ? -12.472 20.491 7.438 1.00 77.94 85 SER A O 1
ATOM 732 N N . LEU A 1 86 ? -11.758 22.625 7.635 1.00 73.44 86 LEU A N 1
ATOM 733 C CA . LEU A 1 86 ? -11.843 22.986 6.217 1.00 73.44 86 LEU A CA 1
ATOM 734 C C . LEU A 1 86 ? -10.540 22.700 5.460 1.00 73.44 86 LEU A C 1
ATOM 736 O O . LEU A 1 86 ? -10.546 22.674 4.235 1.00 73.44 86 LEU A O 1
ATOM 740 N N . GLU A 1 87 ? -9.440 22.471 6.179 1.00 64.38 87 GLU A N 1
ATOM 741 C CA . GLU A 1 87 ? -8.126 22.194 5.601 1.00 64.38 87 GLU A CA 1
ATOM 742 C C . GLU A 1 87 ? -7.481 20.996 6.302 1.00 64.38 87 GLU A C 1
ATOM 744 O O . GLU A 1 87 ? -7.467 20.912 7.536 1.00 64.38 87 GLU A O 1
ATOM 749 N N . PHE A 1 88 ? -6.916 20.084 5.512 1.00 63.38 88 PHE A N 1
ATOM 750 C CA . PHE A 1 88 ? -6.152 18.937 5.995 1.00 63.38 88 PHE A CA 1
ATOM 751 C C . PHE A 1 88 ? -4.924 18.770 5.118 1.00 63.38 88 PHE A C 1
ATOM 753 O O . PHE A 1 88 ? -5.030 18.373 3.968 1.00 63.38 88 PHE A O 1
ATOM 760 N N . TYR A 1 89 ? -3.737 19.039 5.646 1.00 63.66 89 TYR A N 1
ATOM 761 C CA . TYR A 1 89 ? -2.519 18.830 4.874 1.00 63.66 89 TYR A CA 1
ATOM 762 C C . TYR A 1 89 ? -1.971 17.448 5.204 1.00 63.66 89 TYR A C 1
ATOM 764 O O . TYR A 1 89 ? -1.325 17.310 6.231 1.00 63.66 89 TYR A O 1
ATOM 772 N N . MET A 1 90 ? -2.273 16.426 4.397 1.00 65.38 90 MET A N 1
ATOM 773 C CA . MET A 1 90 ? -1.832 15.045 4.663 1.00 65.38 90 MET A CA 1
ATOM 774 C C . MET A 1 90 ? -0.396 14.762 4.189 1.00 65.38 90 MET A C 1
ATOM 776 O O . MET A 1 90 ? 0.259 13.886 4.751 1.00 65.38 90 MET A O 1
ATOM 780 N N . GLY A 1 91 ? 0.123 15.536 3.225 1.00 68.56 91 GLY A N 1
ATOM 781 C CA . GLY A 1 91 ? 1.451 15.312 2.640 1.00 68.56 91 GLY A CA 1
ATOM 782 C C . GLY A 1 91 ? 1.580 13.922 2.005 1.00 68.56 91 GLY A C 1
ATOM 783 O O . GLY A 1 91 ? 0.583 13.356 1.555 1.00 68.56 91 GLY A O 1
ATOM 784 N N . ARG A 1 92 ? 2.800 13.370 1.998 1.00 73.00 92 ARG A N 1
ATOM 785 C CA . ARG A 1 92 ? 3.080 11.999 1.543 1.00 73.00 92 ARG A CA 1
ATOM 786 C C . ARG A 1 92 ? 2.565 10.972 2.544 1.00 73.00 92 ARG A C 1
ATOM 788 O O . ARG A 1 92 ? 2.925 10.988 3.724 1.00 73.00 92 ARG A O 1
ATOM 795 N N . THR A 1 93 ? 1.717 10.069 2.080 1.00 80.81 93 THR A N 1
ATOM 796 C CA . THR A 1 93 ? 1.027 9.082 2.913 1.00 80.81 93 THR A C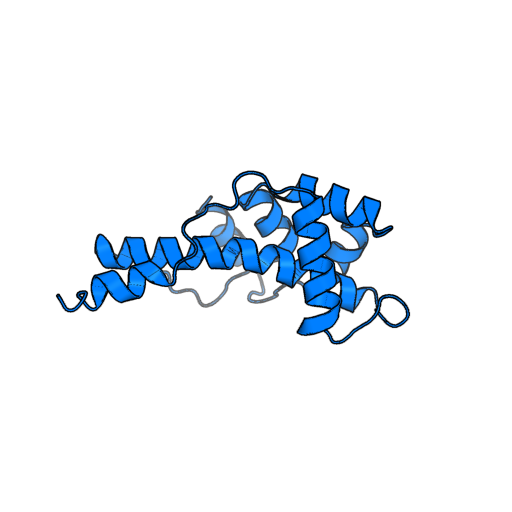A 1
ATOM 797 C C . THR A 1 93 ? 1.747 7.743 2.956 1.00 80.81 93 THR A C 1
ATOM 799 O O . THR A 1 93 ? 1.670 7.060 3.981 1.00 80.81 93 THR A O 1
ATOM 802 N N . LEU A 1 94 ? 2.482 7.373 1.905 1.00 81.94 94 LEU A N 1
ATOM 803 C CA . LEU A 1 94 ? 3.105 6.057 1.794 1.00 81.94 94 LEU A CA 1
ATOM 804 C C . LEU A 1 94 ? 4.201 5.863 2.850 1.00 81.94 94 LEU A C 1
ATOM 806 O O . LEU A 1 94 ? 4.112 4.934 3.655 1.00 81.94 94 LEU A O 1
ATOM 810 N N . SER A 1 95 ? 5.186 6.765 2.913 1.00 83.12 95 SER A N 1
ATOM 811 C CA . SER A 1 95 ? 6.299 6.673 3.875 1.00 83.12 95 SER A CA 1
ATOM 812 C C . SER A 1 95 ? 5.810 6.736 5.323 1.00 83.12 95 SER A C 1
ATOM 814 O O . SER A 1 95 ? 6.207 5.915 6.148 1.00 83.12 95 SER A O 1
ATOM 816 N N . ASN A 1 96 ? 4.869 7.640 5.616 1.00 83.62 96 ASN A N 1
ATOM 817 C CA . ASN A 1 96 ? 4.252 7.747 6.940 1.00 83.62 96 ASN A CA 1
ATOM 818 C C . ASN A 1 96 ? 3.531 6.453 7.335 1.00 83.62 96 ASN A C 1
ATOM 820 O O . ASN A 1 96 ? 3.697 5.959 8.449 1.00 83.62 96 ASN A O 1
ATOM 824 N N . THR A 1 97 ? 2.762 5.865 6.418 1.00 84.75 97 THR A N 1
ATOM 825 C CA . THR A 1 97 ? 2.060 4.604 6.681 1.00 84.75 97 THR A CA 1
ATOM 826 C C . THR A 1 97 ? 3.044 3.470 6.935 1.00 84.75 97 THR A C 1
ATOM 828 O O . THR A 1 97 ? 2.850 2.698 7.872 1.00 84.75 97 THR A O 1
ATOM 831 N N . MET A 1 98 ? 4.121 3.384 6.151 1.00 84.25 98 MET A N 1
ATOM 832 C CA . MET A 1 98 ? 5.110 2.324 6.325 1.00 84.25 98 MET A CA 1
ATOM 833 C C . MET A 1 98 ? 5.831 2.407 7.674 1.00 84.25 98 MET A C 1
ATOM 835 O O . MET A 1 98 ? 6.026 1.377 8.319 1.00 84.25 98 MET A O 1
ATOM 839 N N . ILE A 1 99 ? 6.167 3.618 8.128 1.00 85.19 99 ILE A N 1
ATOM 840 C CA . ILE A 1 99 ? 6.777 3.856 9.444 1.00 85.19 99 ILE A CA 1
ATOM 841 C C . ILE A 1 99 ? 5.810 3.459 10.564 1.00 85.19 99 ILE A C 1
ATOM 843 O O . ILE A 1 99 ? 6.176 2.700 11.457 1.00 85.19 99 ILE A O 1
ATOM 847 N N . ASN A 1 100 ? 4.558 3.914 10.492 1.00 82.00 100 ASN A N 1
ATOM 848 C CA . ASN A 1 100 ? 3.558 3.680 11.540 1.00 82.00 100 ASN A CA 1
ATOM 849 C C . ASN A 1 100 ? 3.169 2.207 11.679 1.00 82.00 100 ASN A C 1
ATOM 851 O O . ASN A 1 100 ? 2.805 1.747 12.759 1.00 82.00 100 ASN A O 1
ATOM 855 N N . LEU A 1 101 ? 3.220 1.469 10.573 1.00 81.69 101 LEU A N 1
ATOM 856 C CA . LEU A 1 101 ? 2.959 0.037 10.556 1.00 81.69 101 LEU A CA 1
ATOM 857 C C . LEU A 1 101 ? 4.212 -0.800 10.882 1.00 81.69 101 LEU A C 1
ATOM 859 O O . LEU A 1 101 ? 4.062 -1.984 11.175 1.00 81.69 101 LEU A O 1
ATOM 863 N N . GLY A 1 102 ? 5.408 -0.195 10.875 1.00 83.88 102 GLY A N 1
ATOM 864 C CA . GLY A 1 102 ? 6.686 -0.865 11.143 1.00 83.88 102 GLY A CA 1
ATOM 865 C C . GLY A 1 102 ? 7.235 -1.692 9.975 1.00 83.88 102 GLY A C 1
ATOM 866 O O . GLY A 1 102 ? 8.061 -2.571 10.199 1.00 83.88 102 GLY A O 1
ATOM 867 N N . VAL A 1 103 ? 6.785 -1.415 8.747 1.00 84.69 103 VAL A N 1
ATOM 868 C CA . VAL A 1 103 ? 6.975 -2.279 7.558 1.00 84.69 103 VAL A CA 1
ATOM 869 C C . VAL A 1 103 ? 8.069 -1.788 6.624 1.00 84.69 103 VAL A C 1
ATOM 871 O O . VAL A 1 103 ? 8.389 -2.432 5.629 1.00 84.69 103 VAL A O 1
ATOM 874 N N . GLN A 1 104 ? 8.613 -0.606 6.913 1.00 86.56 104 GLN A N 1
ATOM 875 C CA . GLN A 1 104 ? 9.502 0.116 6.011 1.00 86.56 104 GLN A CA 1
ATOM 876 C C . GLN A 1 104 ? 10.720 -0.722 5.607 1.00 86.56 104 GLN A C 1
ATOM 878 O O . GLN A 1 104 ? 11.001 -0.832 4.419 1.00 86.56 104 GLN A O 1
ATOM 883 N N . SER A 1 105 ? 11.396 -1.353 6.569 1.00 87.12 105 SER A N 1
ATOM 884 C CA . SER A 1 105 ? 12.574 -2.189 6.307 1.00 87.12 105 SER A CA 1
ATOM 885 C C . SER A 1 105 ? 12.242 -3.430 5.477 1.00 87.12 105 SER A C 1
ATOM 887 O O . SER A 1 105 ? 13.002 -3.801 4.589 1.00 87.12 105 SER A O 1
ATOM 889 N N . ALA A 1 106 ? 11.091 -4.056 5.727 1.00 88.50 106 ALA A N 1
ATOM 890 C CA . ALA A 1 106 ? 10.659 -5.240 4.994 1.00 88.50 106 ALA A CA 1
ATOM 891 C C . ALA A 1 106 ? 10.250 -4.903 3.547 1.00 88.50 106 ALA A C 1
ATOM 893 O O . ALA A 1 106 ? 10.532 -5.677 2.631 1.00 88.50 106 ALA A O 1
ATOM 894 N N . CYS A 1 107 ? 9.612 -3.747 3.329 1.00 88.62 107 CYS A N 1
ATOM 895 C CA . CYS A 1 107 ? 9.309 -3.225 1.995 1.00 88.62 107 CYS A CA 1
ATOM 896 C C . CYS A 1 107 ? 10.576 -2.862 1.217 1.00 88.62 107 CYS A C 1
ATOM 898 O O . CYS A 1 107 ? 10.676 -3.204 0.040 1.00 88.62 107 CYS A O 1
ATOM 900 N N . ASP A 1 108 ? 11.529 -2.203 1.874 1.00 90.06 108 ASP A N 1
ATOM 901 C CA . ASP A 1 108 ? 12.812 -1.824 1.283 1.00 90.06 108 ASP A CA 1
ATOM 902 C C . ASP A 1 108 ? 13.595 -3.062 0.814 1.00 90.06 108 ASP A C 1
ATOM 904 O O . ASP A 1 108 ? 13.912 -3.198 -0.368 1.00 90.06 108 ASP A O 1
ATOM 908 N N . GLU A 1 109 ? 13.766 -4.059 1.690 1.00 90.38 109 GLU A N 1
ATOM 909 C CA . GLU A 1 109 ? 14.437 -5.312 1.332 1.00 90.38 109 GLU A CA 1
ATOM 910 C C . GLU A 1 109 ? 13.698 -6.068 0.208 1.00 90.38 109 GLU A C 1
ATOM 912 O O . GLU A 1 109 ? 14.318 -6.634 -0.699 1.00 90.38 109 GLU A O 1
ATOM 917 N N . ALA A 1 110 ? 12.360 -6.066 0.226 1.00 90.88 110 ALA A N 1
ATOM 918 C CA . ALA A 1 110 ? 11.546 -6.718 -0.798 1.00 90.88 110 ALA A CA 1
ATOM 919 C C . ALA A 1 110 ? 11.748 -6.101 -2.185 1.00 90.88 110 ALA A C 1
ATOM 921 O O . ALA A 1 110 ? 11.897 -6.840 -3.164 1.00 90.88 110 ALA A O 1
ATOM 922 N N . LEU A 1 111 ? 11.747 -4.771 -2.269 1.00 90.81 111 LEU A N 1
ATOM 923 C CA . LEU A 1 111 ? 11.941 -4.034 -3.515 1.00 90.81 111 LEU A CA 1
ATOM 924 C C . LEU A 1 111 ? 13.380 -4.147 -4.009 1.00 90.81 111 LEU A C 1
ATOM 926 O O . LEU A 1 111 ? 13.582 -4.438 -5.191 1.00 90.81 111 LEU A O 1
ATOM 930 N N . TYR A 1 112 ? 14.356 -4.075 -3.102 1.00 91.88 112 TYR A N 1
ATOM 931 C CA . TYR A 1 112 ? 15.761 -4.292 -3.426 1.00 91.88 112 TYR A CA 1
ATOM 932 C C . TYR A 1 112 ? 15.978 -5.657 -4.097 1.00 91.88 112 TYR A C 1
ATOM 934 O O . TYR A 1 112 ? 16.583 -5.752 -5.166 1.00 91.88 112 TYR A O 1
ATOM 942 N N . GLN A 1 113 ? 15.382 -6.726 -3.553 1.00 91.69 113 GLN A N 1
ATOM 943 C CA . GLN A 1 113 ? 15.437 -8.062 -4.163 1.00 91.69 113 GLN A CA 1
ATOM 944 C C . GLN A 1 113 ? 14.700 -8.171 -5.511 1.00 91.69 113 GLN A C 1
ATOM 946 O O . GLN A 1 113 ? 14.947 -9.111 -6.271 1.00 91.69 113 GLN A O 1
ATOM 951 N N . LEU A 1 114 ? 13.760 -7.272 -5.810 1.00 88.19 114 LEU A N 1
ATOM 952 C CA . LEU A 1 114 ? 13.083 -7.198 -7.109 1.00 88.19 114 LEU A CA 1
ATOM 953 C C . LEU A 1 114 ? 13.868 -6.357 -8.130 1.00 88.19 114 LEU A C 1
ATOM 955 O O . LEU A 1 114 ? 13.577 -6.462 -9.329 1.00 88.19 114 LEU A 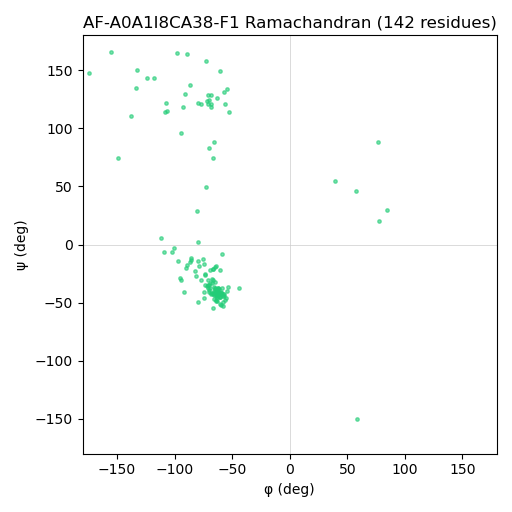O 1
ATOM 959 N N . GLY A 1 115 ? 14.889 -5.622 -7.676 1.00 90.56 115 GLY A N 1
ATOM 960 C CA . GLY A 1 115 ? 15.702 -4.705 -8.472 1.00 90.56 115 GLY A CA 1
ATOM 961 C C . GLY A 1 115 ? 15.073 -3.319 -8.616 1.00 90.56 115 GLY A C 1
ATOM 962 O O . GLY A 1 115 ? 15.246 -2.692 -9.657 1.00 90.56 115 GLY A O 1
ATOM 963 N N . LEU A 1 116 ? 14.293 -2.888 -7.623 1.00 91.06 116 LEU A N 1
ATOM 964 C CA . LEU A 1 116 ? 13.644 -1.580 -7.571 1.00 91.06 116 LEU A CA 1
ATOM 965 C C . LEU A 1 116 ? 14.168 -0.799 -6.365 1.00 91.06 116 LEU A C 1
ATOM 967 O O . LEU A 1 116 ? 14.387 -1.388 -5.307 1.00 91.06 116 LEU A O 1
ATOM 971 N N . ASP A 1 117 ? 14.319 0.512 -6.524 1.00 90.44 117 ASP A N 1
ATOM 972 C CA . ASP A 1 117 ? 14.621 1.425 -5.424 1.00 90.44 117 ASP A CA 1
ATOM 973 C C . ASP A 1 117 ? 13.314 1.959 -4.824 1.00 90.44 117 ASP A C 1
ATOM 975 O O . ASP A 1 117 ? 12.420 2.402 -5.550 1.00 90.44 117 ASP A O 1
ATOM 979 N N . ILE A 1 118 ? 13.167 1.880 -3.501 1.00 87.81 118 ILE A N 1
ATOM 980 C CA . ILE A 1 118 ? 11.980 2.392 -2.816 1.00 87.81 118 ILE A CA 1
ATOM 981 C C . ILE A 1 118 ? 11.936 3.923 -2.825 1.00 87.81 118 ILE A C 1
ATOM 983 O O . ILE A 1 118 ? 10.839 4.483 -2.838 1.00 87.81 118 ILE A O 1
ATOM 987 N N . GLU A 1 119 ? 13.088 4.600 -2.826 1.00 87.50 119 GLU A N 1
ATOM 988 C CA . GLU A 1 119 ? 13.167 6.063 -2.799 1.00 87.50 119 GLU A CA 1
ATOM 989 C C . GLU A 1 119 ? 12.597 6.652 -4.093 1.00 87.50 119 GLU A C 1
ATOM 991 O O . GLU A 1 119 ? 11.693 7.490 -4.038 1.00 87.50 119 GLU A O 1
ATOM 996 N N . ASP A 1 120 ? 12.996 6.098 -5.242 1.00 87.88 120 ASP A N 1
ATOM 997 C CA . ASP A 1 120 ? 12.463 6.459 -6.562 1.00 87.88 120 ASP A CA 1
ATOM 998 C C . ASP A 1 120 ? 10.934 6.335 -6.616 1.00 87.88 120 ASP A C 1
ATOM 1000 O O . ASP A 1 120 ? 10.240 7.178 -7.188 1.00 87.88 120 ASP A O 1
ATOM 1004 N N . LEU A 1 121 ? 10.377 5.285 -6.002 1.00 86.94 121 LEU A N 1
ATOM 1005 C CA . LEU A 1 121 ? 8.930 5.079 -5.961 1.00 86.94 121 LEU A CA 1
ATOM 1006 C C . LEU A 1 121 ? 8.235 6.072 -5.024 1.00 86.94 121 LEU A C 1
ATOM 1008 O O . LEU A 1 121 ? 7.126 6.507 -5.325 1.00 86.94 121 LEU A O 1
ATOM 1012 N N . GLN A 1 122 ? 8.856 6.447 -3.905 1.00 85.00 122 GLN A N 1
ATOM 1013 C CA . GLN A 1 122 ? 8.304 7.444 -2.982 1.00 85.00 122 GLN A CA 1
ATOM 1014 C C . GLN A 1 122 ? 8.269 8.848 -3.591 1.00 85.00 122 GLN A C 1
ATOM 1016 O O . GLN A 1 122 ? 7.387 9.637 -3.252 1.00 85.00 122 GLN A O 1
ATOM 1021 N N . GLU A 1 123 ? 9.193 9.175 -4.493 1.00 84.75 123 GLU A N 1
ATOM 1022 C CA . GLU A 1 123 ? 9.162 10.443 -5.226 1.00 84.75 123 GLU A CA 1
ATOM 1023 C C . GLU A 1 123 ? 8.012 10.532 -6.234 1.00 84.75 123 GLU A C 1
ATOM 1025 O O . GLU A 1 123 ? 7.581 11.634 -6.571 1.00 84.75 123 GLU A O 1
ATOM 1030 N N . MET A 1 124 ? 7.469 9.392 -6.677 1.00 83.12 124 MET A N 1
ATOM 1031 C CA . MET A 1 124 ? 6.300 9.355 -7.563 1.00 83.12 124 MET A CA 1
ATOM 1032 C C . MET A 1 124 ? 4.982 9.675 -6.842 1.00 83.12 124 MET A C 1
ATOM 1034 O O . MET A 1 124 ? 3.965 9.873 -7.511 1.00 83.12 124 MET A O 1
ATOM 1038 N N . GLU A 1 125 ? 4.967 9.701 -5.504 1.00 80.56 125 GLU A N 1
ATOM 1039 C CA . GLU A 1 125 ? 3.777 10.061 -4.733 1.00 80.56 125 GLU A CA 1
ATOM 1040 C C . GLU A 1 125 ? 3.454 11.548 -4.916 1.00 80.56 125 GLU A C 1
ATOM 1042 O O . GLU A 1 125 ? 4.228 12.431 -4.545 1.00 80.56 125 GLU A O 1
ATOM 1047 N N . GLU A 1 126 ? 2.274 11.826 -5.469 1.00 73.56 126 GLU A N 1
ATOM 1048 C CA . GLU A 1 126 ? 1.747 13.185 -5.542 1.00 73.56 126 GLU A CA 1
ATOM 1049 C C . GLU A 1 126 ? 1.331 13.647 -4.138 1.00 73.56 126 GLU A C 1
ATOM 1051 O O . GLU A 1 126 ? 0.574 12.968 -3.439 1.00 73.56 126 GLU A O 1
ATOM 1056 N N . ASP A 1 127 ? 1.814 14.819 -3.719 1.00 66.69 127 ASP A N 1
ATOM 1057 C CA . ASP A 1 127 ? 1.443 15.390 -2.427 1.00 66.69 127 ASP A CA 1
ATOM 1058 C C . ASP A 1 127 ? -0.061 15.691 -2.396 1.00 66.69 127 ASP A C 1
ATOM 1060 O O . ASP A 1 127 ? -0.590 16.438 -3.226 1.00 66.69 127 ASP A O 1
ATOM 1064 N N . ALA A 1 128 ? -0.758 15.159 -1.389 1.00 60.59 128 ALA A N 1
ATOM 1065 C CA . ALA A 1 128 ? -2.160 15.477 -1.145 1.00 60.59 128 ALA A CA 1
ATOM 1066 C C . ALA A 1 128 ? -2.292 16.926 -0.635 1.00 60.59 128 ALA A C 1
ATOM 1068 O O . ALA A 1 128 ? -2.369 17.185 0.571 1.00 60.59 128 ALA A O 1
ATOM 1069 N N . GLY A 1 129 ? -2.304 17.883 -1.566 1.00 57.47 129 GLY A N 1
ATOM 1070 C CA . GLY A 1 129 ? -2.417 19.327 -1.341 1.00 57.47 129 GLY A CA 1
ATOM 1071 C C . GLY A 1 129 ? -3.814 19.785 -0.911 1.00 57.47 129 GLY A C 1
ATOM 1072 O O . GLY A 1 129 ? -4.359 20.731 -1.468 1.00 57.47 129 GLY A O 1
ATOM 1073 N N . LEU A 1 130 ? -4.407 19.128 0.086 1.00 59.31 130 LEU A N 1
ATOM 1074 C CA . LEU A 1 130 ? -5.729 19.446 0.645 1.00 59.31 130 LEU A CA 1
ATOM 1075 C C . LEU A 1 130 ? -5.691 20.626 1.654 1.00 59.31 130 LEU A C 1
ATOM 1077 O O . LEU A 1 130 ? -6.504 20.715 2.577 1.00 59.31 130 LEU A O 1
ATOM 1081 N N . GLY A 1 131 ? -4.743 21.552 1.482 1.00 53.66 131 GLY A N 1
ATOM 1082 C CA . GLY A 1 131 ? -4.593 22.772 2.280 1.00 53.66 131 GLY A CA 1
ATOM 1083 C C . GLY A 1 131 ? -3.493 23.686 1.727 1.00 53.66 131 GLY A C 1
ATOM 1084 O O . GLY A 1 131 ? -2.504 23.206 1.179 1.00 53.66 131 GLY A O 1
ATOM 1085 N N . ASN A 1 132 ? -3.654 25.004 1.876 1.00 55.81 132 ASN A N 1
ATOM 1086 C CA . ASN A 1 132 ? -2.770 26.008 1.262 1.00 55.81 132 ASN A CA 1
ATOM 1087 C C . ASN A 1 132 ? -1.721 26.601 2.229 1.00 55.81 132 ASN A C 1
ATOM 1089 O O . ASN A 1 132 ? -0.906 27.423 1.810 1.00 55.81 132 ASN A O 1
ATOM 1093 N N . GLY A 1 133 ? -1.713 26.226 3.518 1.00 47.47 133 GLY A N 1
ATOM 1094 C CA . GLY A 1 133 ? -0.881 26.898 4.526 1.00 47.47 133 GLY A CA 1
ATOM 1095 C C . GLY A 1 133 ? -0.514 26.069 5.762 1.00 47.47 133 GLY A C 1
ATOM 1096 O O . GLY A 1 133 ? -1.084 25.017 6.047 1.00 47.47 133 GLY A O 1
ATOM 1097 N N . GLY A 1 134 ? 0.469 26.571 6.523 1.00 45.84 134 GLY A N 1
ATOM 1098 C CA . GLY A 1 134 ? 1.136 25.889 7.645 1.00 45.84 134 GLY A CA 1
ATOM 1099 C C . GLY A 1 134 ? 0.250 25.439 8.816 1.00 45.84 134 GLY A C 1
ATOM 1100 O O . GLY A 1 134 ? 0.726 24.685 9.660 1.00 45.84 134 GLY A O 1
ATOM 1101 N N . LEU A 1 135 ? -1.029 25.824 8.853 1.00 49.56 135 LEU A N 1
ATOM 1102 C CA . LEU A 1 135 ? -2.006 25.340 9.834 1.00 49.56 135 LEU A CA 1
ATOM 1103 C C . LEU A 1 135 ? -2.364 23.859 9.629 1.00 49.56 135 LEU A C 1
ATOM 1105 O O . LEU A 1 135 ? -2.536 23.136 10.608 1.00 49.56 135 LEU A O 1
ATOM 1109 N N . GLY A 1 136 ? -2.372 23.366 8.385 1.00 45.53 136 GLY A N 1
ATOM 1110 C CA . GLY A 1 136 ? -2.697 21.966 8.093 1.00 45.53 136 GLY A CA 1
ATOM 1111 C C . GLY A 1 136 ? -1.668 20.953 8.618 1.00 45.53 136 GLY A C 1
ATOM 1112 O O . GLY A 1 136 ? -2.009 19.793 8.837 1.00 45.53 136 GLY A O 1
ATOM 1113 N N . LYS A 1 137 ? -0.426 21.389 8.885 1.00 50.31 137 LYS A N 1
ATOM 1114 C CA . LYS A 1 137 ? 0.662 20.527 9.389 1.00 50.31 137 LYS A CA 1
ATOM 1115 C C . LYS A 1 137 ? 0.497 20.130 10.860 1.00 50.31 137 LYS A C 1
ATOM 1117 O O . LYS A 1 137 ? 1.018 19.092 11.266 1.00 50.31 137 LYS A O 1
ATOM 1122 N N . TYR A 1 138 ? -0.220 20.920 11.665 1.00 43.84 138 TYR A N 1
ATOM 1123 C CA . TYR A 1 138 ? -0.391 20.641 13.098 1.00 43.84 138 TYR A CA 1
ATOM 1124 C C . TYR A 1 138 ? -1.362 19.486 13.377 1.00 43.84 138 TYR A C 1
ATOM 1126 O O . TYR A 1 138 ? -1.317 18.911 14.462 1.00 43.84 138 TYR A O 1
ATOM 1134 N N . PHE A 1 139 ? -2.192 19.098 12.404 1.00 47.47 139 PHE A N 1
ATOM 1135 C CA . PHE A 1 139 ? -3.161 18.014 12.579 1.00 47.47 139 PHE A CA 1
ATOM 1136 C C . PHE A 1 139 ? -2.546 16.617 12.512 1.00 47.47 139 PHE A C 1
ATOM 1138 O O . PHE A 1 139 ? -3.018 15.719 13.204 1.00 47.47 139 PHE A O 1
ATOM 1145 N N . ILE A 1 140 ? -1.464 16.429 11.748 1.00 47.38 140 ILE A N 1
ATOM 1146 C CA . ILE A 1 140 ? -0.828 15.108 11.613 1.00 47.38 140 ILE A CA 1
ATOM 1147 C C . ILE A 1 140 ? -0.058 14.718 12.883 1.00 47.38 140 ILE A C 1
ATOM 1149 O O . ILE A 1 140 ? 0.085 13.540 13.189 1.00 47.38 140 ILE A O 1
ATOM 1153 N N . LYS A 1 141 ? 0.415 15.692 13.670 1.00 35.62 141 LYS A N 1
ATOM 1154 C CA . LYS A 1 141 ? 1.304 15.425 14.811 1.00 35.62 141 LYS A CA 1
ATOM 1155 C C . LYS A 1 141 ? 0.602 14.929 16.084 1.00 35.62 141 LYS A C 1
ATOM 1157 O O . LYS A 1 141 ? 1.277 14.755 17.092 1.00 35.62 141 LYS A O 1
ATOM 1162 N N . LEU A 1 142 ? -0.720 14.734 16.064 1.00 32.19 142 LEU A N 1
ATOM 1163 C CA . LEU A 1 142 ? -1.515 14.488 17.276 1.00 32.19 142 LEU A CA 1
ATOM 1164 C C . LEU A 1 142 ? -2.115 13.083 17.424 1.00 32.19 142 LEU A C 1
ATOM 1166 O O . LEU A 1 142 ? -2.845 12.873 18.383 1.00 32.19 142 LEU A O 1
ATOM 1170 N N . ASN A 1 143 ? -1.816 12.117 16.552 1.00 33.53 143 ASN A N 1
ATOM 1171 C CA . ASN A 1 143 ? -2.237 10.724 16.768 1.00 33.53 143 ASN A CA 1
ATOM 1172 C C . ASN A 1 143 ? -1.243 9.721 16.164 1.00 33.53 143 ASN A C 1
ATOM 1174 O O . ASN A 1 143 ? -1.526 9.099 15.139 1.00 33.53 143 ASN A O 1
ATOM 1178 N N . LEU A 1 144 ? -0.099 9.568 16.833 1.00 37.06 144 LEU A N 1
ATOM 1179 C CA . LEU A 1 144 ? 0.665 8.320 16.862 1.00 37.06 144 LEU A CA 1
ATOM 1180 C C . LEU A 1 144 ? 0.827 7.875 18.310 1.00 37.06 144 LEU A C 1
ATOM 1182 O O . LEU A 1 144 ? 1.154 8.757 19.137 1.00 37.06 144 LEU A O 1
#

Solvent-accessible surface area (backbone atoms only — not comparable to full-atom values): 8724 Å² total; per-residue (Å²): 132,85,74,51,76,69,59,60,57,60,70,74,54,78,84,66,73,84,75,74,75,45,37,67,58,54,43,51,42,27,53,46,30,29,42,72,73,66,69,36,52,87,90,77,51,48,71,67,50,53,32,50,15,48,51,52,42,56,45,56,65,47,52,62,52,50,56,51,52,54,50,48,48,65,76,65,62,63,91,82,85,84,88,86,74,96,51,50,35,65,45,67,57,64,68,55,49,28,58,77,72,68,42,47,68,37,52,43,55,28,32,49,76,71,75,41,63,60,66,68,34,58,69,69,58,74,64,44,74,49,42,95,54,82,73,20,58,64,66,67,77,75,79,130

Sequence (144 aa):
MMLSDHEKRKQISVHGIAEVENVTNIKNSFNRHLHFSLIKDRNVATPRDYYFALAYTVRDHLVSRWIRTQQHYYEKDPKRVYYLSLEFYMGRTLSNTMINLGVQSACDEALYQLGLDIEDLQEMEEDAGLGNGGLGKYFIKLNL

Nearest PDB structures (foldseek):
  3e3n-assembly2_D  TM=9.422E-01  e=1.386E-14  Oryctolagus cuniculus
  3e3o-assembly1_B  TM=9.423E-01  e=2.418E-14  Oryctolagus cuniculus
  3e3n-assembly1_B  TM=9.412E-01  e=3.021E-14  Oryctolagus cuniculus
  1z8d-assembly1_A  TM=9.017E-01  e=1.311E-14  Homo sapiens
  1exv-assembly1_B  TM=9.864E-01  e=1.435E-13  Homo sapiens

Secondary structure (DSSP, 8-state):
-PPPHHHHHHTTS------S--HHHHHHHHHHIIIIIS---TTT--HHHHHHHHHHHHHHHHHHHHHHHHHHHHHH-PPP-----S----B-HHHHHHHHHT-HHHHHHHHHHHT--HHHHHHTPPPB---SSTTGGGTGGG--